Protein AF-A0A7W3PJF7-F1 (afdb_monomer_lite)

Radius of gyration: 14.34 Å; chains: 1; bounding box: 44×41×30 Å

Organism: NCBI:txid145483

Sequence (103 aa):
MSVQPKTEPVTEAPVTPGDRVLLGYPMTAIPEPTWAVVDFVQWVLAEEILRGNTQTRPWKVGYRITLIDPSGHALEQLGVAFLDDDGHDMDGFVLDIDRTTTN

Secondary structure (DSSP, 8-state):
---PPPSS--SS-SS-BTBEEEE-HHHHS-SS-EEEEEEEEEEEEHHHH-SS---S-SEEEEEEEEEE-TTS-EEEEEEEEEEETTS--TTS-EEEEE-----

Foldseek 3Di:
DDDDADPDFDPDALDAQPKKFFFDCVQVVDNDTFIKGWDWDDKDFCVVVDPPDPDPHGIKTKIWIFTADPVGHTDDTRGIDIAGSNRDDPVCGGPDMHDPPPD

Structure (mmCIF, N/CA/C/O backbone):
data_AF-A0A7W3PJF7-F1
#
_entry.id   AF-A0A7W3PJF7-F1
#
loop_
_atom_site.group_PDB
_atom_site.id
_atom_site.type_symbol
_atom_site.label_atom_id
_atom_site.label_alt_id
_atom_site.label_comp_id
_atom_site.label_asym_id
_atom_site.label_entity_id
_atom_site.label_seq_id
_atom_site.pdbx_PDB_ins_code
_atom_site.Cartn_x
_atom_site.Cartn_y
_atom_site.Cartn_z
_atom_site.occupancy
_atom_site.B_iso_or_equiv
_atom_site.auth_seq_id
_atom_site.auth_comp_id
_atom_site.auth_asym_id
_atom_site.auth_atom_id
_atom_site.pdbx_PDB_model_num
ATOM 1 N N . MET A 1 1 ? -30.108 12.265 1.235 1.00 39.56 1 MET A N 1
ATOM 2 C CA . MET A 1 1 ? -29.732 11.414 2.381 1.00 39.56 1 MET A CA 1
ATOM 3 C C . MET A 1 1 ? -28.371 11.897 2.843 1.00 39.56 1 MET A C 1
ATOM 5 O O . MET A 1 1 ? -27.435 11.813 2.062 1.00 39.56 1 MET A O 1
ATOM 9 N N . SER A 1 2 ? -28.284 12.513 4.020 1.00 41.19 2 SER A N 1
ATOM 10 C CA . SER A 1 2 ? -27.010 13.002 4.556 1.00 41.19 2 SER A CA 1
ATOM 11 C C . SER A 1 2 ? -26.282 11.824 5.191 1.00 41.19 2 SER A C 1
ATOM 13 O O . SER A 1 2 ? -26.735 11.309 6.210 1.00 41.19 2 SER A O 1
ATOM 15 N N . VAL A 1 3 ? -25.202 11.359 4.565 1.00 48.16 3 VAL A N 1
ATOM 16 C CA . VAL A 1 3 ? -24.293 10.391 5.184 1.00 48.16 3 VAL A CA 1
ATOM 17 C C . VAL A 1 3 ? -23.574 11.147 6.296 1.00 48.16 3 VAL A C 1
ATOM 19 O O . VAL A 1 3 ? -22.836 12.091 6.019 1.00 48.16 3 VAL A O 1
ATOM 22 N N . GLN A 1 4 ? -23.865 10.820 7.555 1.00 50.34 4 GLN A N 1
ATOM 23 C CA . GLN A 1 4 ? -23.085 11.358 8.666 1.00 50.34 4 GLN A CA 1
ATOM 24 C C . GLN A 1 4 ? -21.644 10.847 8.524 1.00 50.34 4 GLN A C 1
ATOM 26 O O . GLN A 1 4 ? -21.466 9.654 8.262 1.00 50.34 4 GLN A O 1
ATOM 31 N N . PRO A 1 5 ? -20.624 11.712 8.659 1.00 53.78 5 PRO A N 1
ATOM 32 C CA . PRO A 1 5 ? -19.243 11.258 8.640 1.00 53.78 5 PRO A CA 1
ATOM 33 C C . PRO A 1 5 ? -19.047 10.261 9.780 1.00 53.78 5 PRO A C 1
ATOM 35 O O . PRO A 1 5 ? -19.434 10.513 10.922 1.00 53.78 5 PRO A O 1
ATOM 38 N N . LYS A 1 6 ? -18.504 9.094 9.441 1.00 59.12 6 LYS A N 1
ATOM 39 C CA . LYS A 1 6 ? -18.267 8.004 10.382 1.00 59.12 6 LYS A CA 1
ATOM 40 C C . LYS A 1 6 ? -17.275 8.483 11.448 1.00 59.12 6 LYS A C 1
ATOM 42 O O . LYS A 1 6 ? -16.155 8.865 11.122 1.00 59.12 6 LYS A O 1
ATOM 47 N N . THR A 1 7 ? -17.699 8.499 12.709 1.00 62.75 7 THR A N 1
ATOM 48 C CA . THR A 1 7 ? -16.911 9.036 13.834 1.00 62.75 7 THR A CA 1
ATOM 49 C C . THR A 1 7 ? -15.741 8.139 14.237 1.00 62.75 7 THR A C 1
ATOM 51 O O . THR A 1 7 ? -14.832 8.603 14.913 1.00 62.75 7 THR A O 1
ATOM 54 N N . GLU A 1 8 ? -15.744 6.877 13.806 1.00 65.88 8 GLU A N 1
ATOM 55 C CA . GLU A 1 8 ? -14.738 5.871 14.151 1.00 65.88 8 GLU A CA 1
ATOM 56 C C . GLU A 1 8 ? -14.268 5.128 12.887 1.00 65.88 8 GLU A C 1
ATOM 58 O O . GLU A 1 8 ? -15.079 4.911 11.971 1.00 65.88 8 GLU A O 1
ATOM 63 N N . PRO A 1 9 ? -12.981 4.733 12.815 1.00 64.62 9 PRO A N 1
ATOM 64 C CA . PRO A 1 9 ? -12.470 3.932 11.709 1.00 64.62 9 PRO A CA 1
ATOM 65 C C . PRO A 1 9 ? -13.178 2.571 11.641 1.00 64.62 9 PRO A C 1
ATOM 67 O O . PRO A 1 9 ? -13.802 2.112 12.600 1.00 64.62 9 PRO A O 1
ATOM 70 N N . VAL A 1 10 ? -13.113 1.900 10.488 1.00 70.06 10 VAL A N 1
ATOM 71 C CA . VAL A 1 10 ? -13.515 0.485 10.421 1.00 70.06 10 VAL A CA 1
ATOM 72 C C . VAL A 1 10 ? -12.599 -0.334 11.337 1.00 70.06 10 VAL A C 1
ATOM 74 O O . VAL A 1 10 ? -11.420 -0.026 11.478 1.00 70.06 10 VAL A O 1
ATOM 77 N N . THR A 1 11 ? -13.136 -1.369 11.981 1.00 69.81 11 THR A N 1
ATOM 78 C CA . THR A 1 11 ? -12.377 -2.205 12.928 1.00 69.81 11 THR A CA 1
ATOM 79 C C . THR A 1 11 ? -11.270 -3.020 12.265 1.00 69.81 11 THR A C 1
ATOM 81 O O . THR A 1 11 ? -10.323 -3.410 12.941 1.00 69.81 11 THR A O 1
ATOM 84 N N . GLU A 1 12 ? -11.368 -3.260 10.958 1.00 79.81 12 GLU A N 1
ATOM 85 C CA . GLU A 1 12 ? -10.388 -4.015 10.182 1.00 79.81 12 GLU A CA 1
ATOM 86 C C . GLU A 1 12 ? -9.820 -3.142 9.067 1.00 79.81 12 GLU A C 1
ATOM 88 O O . GLU A 1 12 ? -10.553 -2.433 8.374 1.00 79.81 12 GLU A O 1
ATOM 93 N N . ALA A 1 13 ? -8.497 -3.182 8.924 1.00 81.69 13 ALA A N 1
ATOM 94 C CA . ALA A 1 13 ? -7.806 -2.517 7.835 1.00 81.69 13 ALA A CA 1
ATOM 95 C C . ALA A 1 13 ? -8.150 -3.229 6.509 1.00 81.69 13 ALA A C 1
ATOM 97 O O . ALA A 1 13 ? -8.166 -4.460 6.474 1.00 81.69 13 ALA A O 1
ATOM 98 N N . PRO A 1 14 ? -8.418 -2.493 5.417 1.00 83.81 14 PRO A N 1
ATOM 99 C CA . PRO A 1 14 ? -8.863 -3.075 4.147 1.00 83.81 14 PRO A CA 1
ATOM 100 C C . PRO A 1 14 ? -7.809 -3.952 3.459 1.00 83.81 14 PRO A C 1
ATOM 102 O O . PRO A 1 14 ? -8.145 -4.800 2.631 1.00 83.81 14 PRO A O 1
ATOM 105 N N . VAL A 1 15 ? -6.542 -3.726 3.803 1.00 87.19 15 VAL A N 1
ATOM 106 C CA . VAL A 1 15 ? -5.393 -4.567 3.471 1.00 87.19 15 VAL A CA 1
ATOM 107 C C . VAL A 1 15 ? -4.743 -5.024 4.772 1.00 87.19 15 VAL A C 1
ATOM 109 O O . VAL A 1 15 ? -4.583 -4.226 5.705 1.00 87.19 15 VAL A O 1
ATOM 112 N N . THR A 1 16 ? -4.379 -6.297 4.836 1.00 85.75 16 THR A N 1
ATOM 113 C CA . THR A 1 16 ? -3.842 -6.963 6.024 1.00 85.75 16 THR A CA 1
ATOM 114 C C . THR A 1 16 ? -2.372 -7.346 5.840 1.00 85.75 16 THR A C 1
ATOM 116 O O . THR A 1 16 ? -1.923 -7.527 4.706 1.00 85.75 16 THR A O 1
ATOM 119 N N . PRO A 1 17 ? -1.586 -7.473 6.930 1.00 81.31 17 PRO A N 1
ATOM 120 C CA . PRO A 1 17 ? -0.223 -7.983 6.830 1.00 81.31 17 PRO A CA 1
ATOM 121 C C . PRO A 1 17 ? -0.198 -9.359 6.156 1.00 81.31 17 PRO A C 1
ATOM 123 O O . PRO A 1 17 ? -0.843 -10.295 6.626 1.00 81.31 17 PRO A O 1
ATOM 126 N N . GLY A 1 18 ? 0.559 -9.472 5.066 1.00 78.00 18 GLY A N 1
ATOM 127 C CA . GLY A 1 18 ? 0.639 -10.678 4.236 1.00 78.00 18 GLY A CA 1
ATOM 128 C C . GLY A 1 18 ? -0.002 -10.523 2.858 1.00 78.00 18 GLY A C 1
ATOM 129 O O . GLY A 1 18 ? 0.451 -11.182 1.924 1.00 78.00 18 GLY A O 1
ATOM 130 N N . ASP A 1 19 ? -0.963 -9.611 2.699 1.00 87.88 19 ASP A N 1
ATOM 131 C CA . ASP A 1 19 ? -1.491 -9.267 1.380 1.00 87.88 19 ASP A CA 1
ATOM 132 C C . ASP A 1 19 ? -0.392 -8.648 0.508 1.00 87.88 19 ASP A C 1
ATOM 134 O O . ASP A 1 19 ? 0.505 -7.935 0.985 1.00 87.88 19 ASP A O 1
ATOM 138 N N . ARG A 1 20 ? -0.483 -8.896 -0.800 1.00 90.62 20 ARG A N 1
ATOM 139 C CA . ARG A 1 20 ? 0.366 -8.237 -1.792 1.00 90.62 20 ARG A CA 1
ATOM 140 C C . ARG A 1 20 ? -0.459 -7.211 -2.541 1.00 90.62 20 ARG A C 1
ATOM 142 O O . ARG A 1 20 ? -1.595 -7.473 -2.919 1.00 90.62 20 ARG A O 1
ATOM 149 N N . VAL A 1 21 ? 0.127 -6.052 -2.792 1.00 91.00 21 VAL A N 1
ATOM 150 C CA . VAL A 1 21 ? -0.495 -4.974 -3.561 1.00 91.00 21 VAL A CA 1
ATOM 151 C C . VAL A 1 21 ? 0.309 -4.735 -4.828 1.00 91.00 21 VAL A C 1
ATOM 153 O O . VAL A 1 21 ? 1.539 -4.671 -4.791 1.00 91.00 21 VAL A O 1
ATOM 156 N N . LEU A 1 22 ? -0.373 -4.643 -5.963 1.00 92.50 22 LEU A N 1
ATOM 157 C CA . LEU A 1 22 ? 0.245 -4.289 -7.230 1.00 92.50 22 LEU A CA 1
ATOM 158 C C . LEU A 1 22 ? 0.245 -2.771 -7.342 1.00 92.50 22 LEU A C 1
ATOM 160 O O . LEU A 1 22 ? -0.816 -2.153 -7.307 1.00 92.50 22 LEU A O 1
ATOM 164 N N . LEU A 1 23 ? 1.422 -2.173 -7.478 1.00 91.69 23 LEU A N 1
ATOM 165 C CA . LEU A 1 23 ? 1.594 -0.724 -7.503 1.00 91.69 23 LEU A CA 1
ATOM 166 C C . LEU A 1 23 ? 1.962 -0.230 -8.900 1.00 91.69 23 LEU A C 1
ATOM 168 O O . LEU A 1 23 ? 2.729 -0.875 -9.616 1.00 91.69 23 LEU A O 1
ATOM 172 N N . GLY A 1 24 ? 1.436 0.934 -9.275 1.00 90.75 24 GLY A N 1
ATOM 173 C CA . GLY A 1 24 ? 1.753 1.613 -10.529 1.00 90.75 24 GLY A CA 1
ATOM 174 C C . GLY A 1 24 ? 2.998 2.509 -10.474 1.00 90.75 24 GLY A C 1
ATOM 175 O O . GLY A 1 24 ? 3.460 2.917 -9.406 1.00 90.75 24 GLY A O 1
ATOM 176 N N . TYR A 1 25 ? 3.490 2.891 -11.660 1.00 86.88 25 TYR A N 1
ATOM 177 C CA . TYR A 1 25 ? 4.680 3.736 -11.858 1.00 86.88 25 TYR A CA 1
ATOM 178 C C . TYR A 1 25 ? 4.757 5.000 -10.983 1.00 86.88 25 TYR A C 1
ATOM 180 O O . TYR A 1 25 ? 5.834 5.262 -10.450 1.00 86.88 25 TYR A O 1
ATOM 188 N N . PRO A 1 26 ? 3.683 5.800 -10.791 1.00 84.00 26 PRO A N 1
ATOM 189 C CA . PRO A 1 26 ? 3.794 7.043 -10.021 1.00 84.00 26 PRO A CA 1
ATOM 190 C C . PRO A 1 26 ? 4.249 6.835 -8.572 1.00 84.00 26 PRO A C 1
ATOM 192 O O . PRO A 1 26 ? 4.769 7.762 -7.956 1.00 84.00 26 PRO A O 1
ATOM 195 N N . MET A 1 27 ? 4.059 5.626 -8.042 1.00 83.44 27 MET A N 1
ATOM 196 C CA . MET A 1 27 ? 4.404 5.267 -6.676 1.00 83.44 27 MET A CA 1
ATOM 197 C C . MET A 1 27 ? 5.781 4.615 -6.561 1.00 83.44 27 MET A C 1
ATOM 199 O O . MET A 1 27 ? 6.471 4.810 -5.565 1.00 83.44 27 MET A O 1
ATOM 203 N N . THR A 1 28 ? 6.178 3.841 -7.570 1.00 86.69 28 THR A N 1
ATOM 204 C CA . THR A 1 28 ? 7.399 3.025 -7.538 1.00 86.69 28 THR A CA 1
ATOM 205 C C . THR A 1 28 ? 8.562 3.639 -8.313 1.00 86.69 28 THR A C 1
ATOM 207 O O . THR A 1 28 ? 9.698 3.225 -8.121 1.00 86.69 28 THR A O 1
ATOM 210 N N . ALA A 1 29 ? 8.290 4.585 -9.219 1.00 86.12 29 ALA A N 1
ATOM 211 C CA . ALA A 1 29 ? 9.204 5.027 -10.276 1.00 86.12 29 ALA A CA 1
ATOM 212 C C . ALA A 1 29 ? 9.723 3.885 -11.187 1.00 86.12 29 ALA A C 1
ATOM 214 O O . ALA A 1 29 ? 10.675 4.083 -11.944 1.00 86.12 29 ALA A O 1
ATOM 215 N N . ILE A 1 30 ? 9.078 2.709 -11.158 1.00 87.31 30 ILE A N 1
ATOM 216 C CA . ILE A 1 30 ? 9.368 1.546 -12.011 1.00 87.31 30 ILE A CA 1
ATOM 217 C C . ILE A 1 30 ? 8.331 1.507 -13.139 1.00 87.31 30 ILE A C 1
ATOM 219 O O . ILE A 1 30 ? 7.134 1.514 -12.836 1.00 87.31 30 ILE A O 1
ATOM 223 N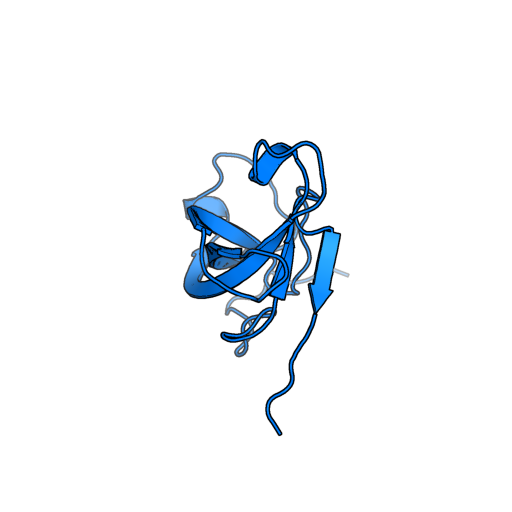 N . PRO A 1 31 ? 8.740 1.540 -14.426 1.00 88.94 31 PRO A N 1
ATOM 224 C CA . PRO A 1 31 ? 7.811 1.641 -15.558 1.00 88.94 31 PRO A CA 1
ATOM 225 C C . PRO A 1 31 ? 6.730 0.557 -15.570 1.00 88.94 31 PRO A C 1
ATOM 227 O O . PRO A 1 31 ? 5.609 0.797 -16.022 1.00 88.94 31 PRO A O 1
ATOM 230 N N . GLU A 1 32 ? 7.062 -0.626 -15.065 1.00 90.25 32 GLU A N 1
ATOM 231 C CA . GLU A 1 32 ? 6.168 -1.764 -14.946 1.00 90.25 32 GLU A CA 1
ATOM 232 C C . GLU A 1 32 ? 5.448 -1.814 -13.583 1.00 90.25 32 GLU A C 1
ATOM 234 O O . GLU A 1 32 ? 6.042 -1.510 -12.541 1.00 90.25 32 GLU A O 1
ATOM 239 N N . PRO A 1 33 ? 4.181 -2.277 -13.552 1.00 92.56 33 PRO A N 1
ATOM 240 C CA . PRO A 1 33 ? 3.502 -2.612 -12.309 1.00 92.56 33 PRO A CA 1
ATOM 241 C C . PRO A 1 33 ? 4.341 -3.551 -11.441 1.00 92.56 33 PRO A C 1
ATOM 243 O O . PRO A 1 33 ? 4.814 -4.586 -11.912 1.00 92.56 33 PRO A O 1
ATOM 246 N N . THR A 1 34 ? 4.521 -3.190 -10.174 1.00 93.81 34 THR A N 1
ATOM 247 C CA . THR A 1 34 ? 5.417 -3.905 -9.259 1.00 93.81 34 THR A CA 1
ATOM 248 C C . THR A 1 34 ? 4.657 -4.346 -8.020 1.00 93.81 34 THR A C 1
ATOM 250 O O . THR A 1 34 ? 3.927 -3.558 -7.420 1.00 93.81 34 THR A O 1
ATOM 253 N N . TRP A 1 35 ? 4.819 -5.611 -7.636 1.00 94.69 35 TRP A N 1
ATOM 254 C CA . TRP A 1 35 ? 4.226 -6.128 -6.409 1.00 94.69 35 TRP A CA 1
ATOM 255 C C . TRP A 1 35 ? 4.964 -5.605 -5.178 1.00 94.69 35 TRP A C 1
ATOM 257 O O . TRP A 1 35 ? 6.189 -5.470 -5.165 1.00 94.69 35 TRP A O 1
ATOM 267 N N . ALA A 1 36 ? 4.207 -5.358 -4.119 1.00 93.38 36 ALA A N 1
ATOM 268 C CA . ALA A 1 36 ? 4.711 -4.970 -2.817 1.00 93.38 36 ALA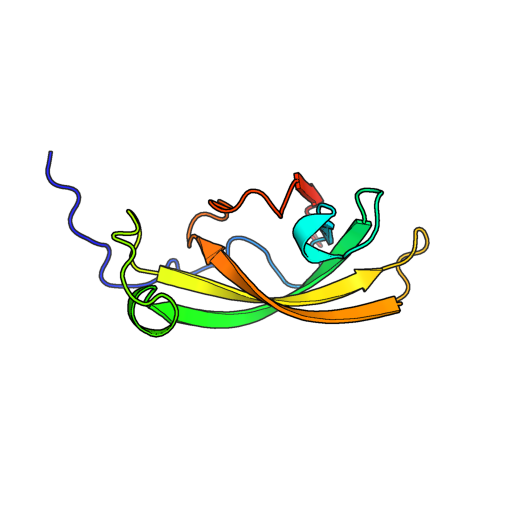 A CA 1
ATOM 269 C C . ALA A 1 36 ? 3.953 -5.7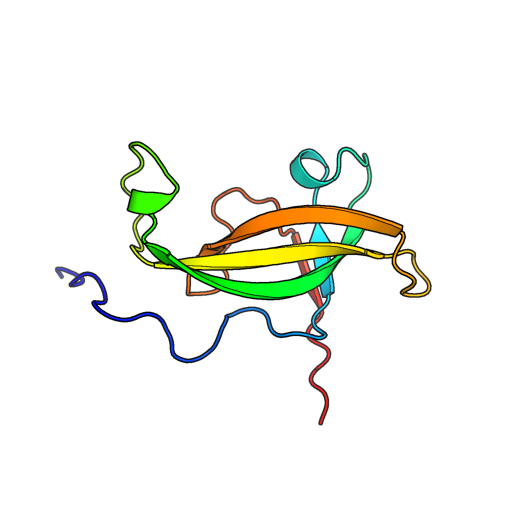03 -1.713 1.00 93.38 36 ALA A C 1
ATOM 271 O O . ALA A 1 36 ? 2.796 -6.078 -1.889 1.00 93.38 36 ALA A O 1
ATOM 272 N N . VAL A 1 37 ? 4.595 -5.873 -0.564 1.00 93.06 37 VAL A N 1
ATOM 273 C CA . VAL A 1 37 ? 3.911 -6.213 0.687 1.00 93.06 37 VAL A CA 1
ATOM 274 C C . VAL A 1 37 ? 3.647 -4.944 1.480 1.00 93.06 37 VAL A C 1
ATOM 276 O O . VAL A 1 37 ? 4.392 -3.959 1.367 1.00 93.06 37 VAL A O 1
ATOM 279 N N . VAL A 1 38 ? 2.589 -4.978 2.286 1.00 89.56 38 VAL A N 1
ATOM 280 C CA . VAL A 1 38 ? 2.220 -3.863 3.153 1.00 89.56 38 VAL A CA 1
ATOM 281 C C . VAL A 1 38 ? 2.162 -4.273 4.614 1.00 89.56 38 VAL A C 1
ATOM 283 O O . VAL A 1 38 ? 1.650 -5.336 4.958 1.00 89.56 38 VAL A O 1
ATOM 286 N N . ASP A 1 39 ? 2.634 -3.381 5.477 1.00 89.69 39 ASP A N 1
ATOM 287 C CA . ASP A 1 39 ? 2.466 -3.488 6.922 1.00 89.69 39 ASP A CA 1
ATOM 288 C C . ASP A 1 39 ? 1.574 -2.352 7.412 1.00 89.69 39 ASP A C 1
ATOM 290 O O . ASP A 1 39 ? 1.810 -1.179 7.101 1.00 89.69 39 ASP A O 1
ATOM 294 N N . PHE A 1 40 ? 0.553 -2.690 8.201 1.00 89.50 40 PHE A N 1
ATOM 295 C CA . PHE A 1 40 ? -0.293 -1.691 8.847 1.00 89.50 40 PHE A CA 1
ATOM 296 C C . PHE A 1 40 ? 0.546 -0.806 9.777 1.00 89.50 40 PHE A C 1
ATOM 298 O O . PHE A 1 40 ? 1.323 -1.299 10.597 1.00 89.50 40 PHE A O 1
ATOM 305 N N . VAL A 1 41 ? 0.355 0.507 9.671 1.00 90.81 41 VAL A N 1
ATOM 306 C CA . VAL A 1 41 ? 1.010 1.489 10.540 1.00 90.81 41 VAL A CA 1
ATOM 307 C C . VAL A 1 41 ? 0.000 2.117 11.490 1.00 90.81 41 VAL A C 1
ATOM 309 O O . VAL A 1 41 ? 0.172 2.022 12.704 1.00 90.81 41 VAL A O 1
ATOM 312 N N . GLN A 1 42 ? -1.027 2.785 10.957 1.00 90.62 42 GLN A N 1
ATOM 313 C CA . GLN A 1 42 ? -2.002 3.512 11.771 1.00 90.62 42 GLN A CA 1
ATOM 314 C C . GLN A 1 42 ? -3.277 3.863 11.003 1.00 90.62 42 GLN A C 1
ATOM 316 O O . GLN A 1 42 ? -3.283 3.937 9.775 1.00 90.62 42 GLN A O 1
ATOM 321 N N . TRP A 1 43 ? -4.323 4.186 11.758 1.00 89.44 43 TRP A N 1
ATOM 322 C CA . TRP A 1 43 ? -5.464 4.965 11.286 1.00 89.44 43 TRP A CA 1
ATOM 323 C C . TRP A 1 43 ? -5.187 6.451 11.508 1.00 89.44 43 TRP A C 1
ATOM 325 O O . TRP A 1 43 ? -4.661 6.821 12.555 1.00 89.44 43 TRP A O 1
ATOM 335 N N . VAL A 1 44 ? -5.530 7.296 10.541 1.00 88.69 44 VAL A N 1
ATOM 336 C CA . VAL A 1 44 ? -5.319 8.748 10.625 1.00 88.69 44 VAL A CA 1
ATOM 337 C C . VAL A 1 44 ? -6.501 9.491 10.019 1.00 88.69 44 VAL A C 1
ATOM 339 O O . VAL A 1 44 ? -7.140 8.986 9.090 1.00 88.69 44 VAL A O 1
ATOM 342 N N . LEU A 1 45 ? -6.804 10.686 10.522 1.00 86.12 45 LEU A N 1
ATOM 343 C CA . LEU A 1 45 ? -7.800 11.532 9.876 1.00 86.12 45 LEU A CA 1
ATOM 344 C C . LEU A 1 45 ? -7.194 12.177 8.625 1.00 86.12 45 LEU A C 1
ATOM 346 O O . LEU A 1 45 ? -6.071 12.679 8.637 1.00 86.12 45 LEU A O 1
ATOM 350 N N . ALA A 1 46 ? -7.954 12.206 7.534 1.00 84.06 46 ALA A N 1
ATOM 351 C CA . ALA A 1 46 ? -7.538 12.795 6.269 1.00 84.06 46 ALA A CA 1
ATOM 352 C C . ALA A 1 46 ? -7.092 14.256 6.443 1.00 84.06 46 ALA A C 1
ATOM 354 O O . ALA A 1 46 ? -6.123 14.668 5.815 1.00 84.06 46 ALA A O 1
ATOM 355 N N . GLU A 1 47 ? -7.737 15.024 7.327 1.00 82.31 47 GLU A N 1
ATOM 356 C CA . GLU A 1 47 ? -7.373 16.421 7.613 1.00 82.31 47 GLU A CA 1
ATOM 357 C C . GLU A 1 47 ? -5.991 16.591 8.266 1.00 82.31 47 GLU A C 1
ATOM 359 O O . GLU A 1 47 ? -5.376 17.650 8.134 1.00 82.31 47 GLU A O 1
ATOM 364 N N . GLU A 1 48 ? -5.472 15.556 8.930 1.00 83.44 48 GLU A N 1
ATOM 365 C CA . GLU A 1 48 ? -4.159 15.588 9.585 1.00 83.44 48 GLU A CA 1
ATOM 366 C C . GLU A 1 48 ? -3.014 15.409 8.577 1.00 83.44 48 GLU A C 1
ATOM 368 O O . GLU A 1 48 ? -1.903 15.890 8.810 1.00 83.44 48 GLU A O 1
ATOM 373 N N . ILE A 1 49 ? -3.280 14.752 7.442 1.00 80.31 49 ILE A N 1
ATOM 374 C CA . ILE A 1 49 ? -2.274 14.426 6.418 1.00 80.31 49 ILE A CA 1
ATOM 375 C C . ILE A 1 49 ? -2.490 15.147 5.082 1.00 80.31 49 ILE A C 1
ATOM 377 O O . ILE A 1 49 ? -1.534 15.360 4.337 1.00 80.31 49 ILE A O 1
ATOM 381 N N . LEU A 1 50 ? -3.713 15.583 4.779 1.00 73.00 50 LEU A N 1
ATOM 382 C CA . LEU A 1 50 ? -4.068 16.266 3.539 1.00 73.00 50 LEU A CA 1
ATOM 383 C C . LEU A 1 50 ? -4.508 17.696 3.837 1.00 73.00 50 LEU A C 1
ATOM 385 O O . LEU A 1 50 ? -5.589 17.957 4.363 1.00 73.00 50 LEU A O 1
ATOM 389 N N . ARG A 1 51 ? -3.683 18.664 3.432 1.00 62.22 51 ARG A N 1
ATOM 390 C CA . ARG A 1 51 ? -4.040 20.082 3.528 1.00 62.22 51 ARG A CA 1
ATOM 391 C C . ARG A 1 51 ? -4.959 20.466 2.369 1.00 62.22 51 ARG A C 1
ATOM 393 O O . ARG A 1 51 ? -4.486 20.813 1.294 1.00 62.22 51 ARG A O 1
ATOM 400 N N . GLY A 1 52 ? -6.269 20.437 2.609 1.00 54.53 52 GLY A N 1
ATOM 401 C CA . GLY A 1 52 ? -7.247 21.156 1.784 1.00 54.53 52 GLY A CA 1
ATOM 402 C C . GLY A 1 52 ? -8.130 20.324 0.857 1.00 54.53 52 GLY A C 1
ATOM 403 O O . GLY A 1 52 ? -8.844 20.922 0.056 1.00 54.53 52 GLY A O 1
ATOM 404 N N . ASN A 1 53 ? -8.134 18.992 0.958 1.00 53.06 53 ASN A N 1
ATOM 405 C CA . ASN A 1 53 ? -9.034 18.176 0.143 1.00 53.06 53 ASN A CA 1
ATOM 406 C C . ASN A 1 53 ? -10.263 17.732 0.945 1.00 53.06 53 ASN A C 1
ATOM 408 O O . ASN A 1 53 ? -10.143 17.131 2.011 1.00 53.06 53 ASN A O 1
ATOM 412 N N . THR A 1 54 ? -11.450 18.033 0.417 1.00 53.44 54 THR A N 1
ATOM 413 C CA . THR A 1 54 ? -12.745 17.564 0.933 1.00 53.44 54 THR A CA 1
ATOM 414 C C . THR A 1 54 ? -12.927 16.106 0.531 1.00 53.44 54 THR A C 1
ATOM 416 O O . THR A 1 54 ? -13.677 15.766 -0.378 1.00 53.44 54 THR A O 1
ATOM 419 N N . GLN A 1 55 ? -12.163 15.231 1.176 1.00 62.75 55 GLN A N 1
ATOM 420 C CA . GLN A 1 55 ? -12.287 13.794 0.988 1.00 62.75 55 GLN A CA 1
ATOM 421 C C . GLN A 1 55 ? -13.677 13.351 1.460 1.00 62.75 55 GLN A C 1
ATOM 423 O O . GLN A 1 55 ? -14.162 13.777 2.510 1.00 62.75 55 GLN A O 1
ATOM 428 N N . THR A 1 56 ? -14.334 12.501 0.672 1.00 64.56 56 THR A N 1
ATOM 429 C CA . THR A 1 56 ? -15.650 11.925 0.991 1.00 64.56 56 THR A CA 1
ATOM 430 C C . THR A 1 56 ? -15.619 11.074 2.255 1.00 64.56 56 THR A C 1
ATOM 432 O O . THR A 1 56 ? -16.661 10.894 2.888 1.00 64.56 56 THR A O 1
ATOM 435 N N . ARG A 1 57 ? -14.439 10.572 2.637 1.00 71.88 57 ARG A N 1
ATOM 436 C CA . ARG A 1 57 ? -14.228 9.791 3.852 1.00 71.88 57 ARG A CA 1
ATOM 437 C C . ARG A 1 57 ? -13.177 10.438 4.754 1.00 71.88 57 ARG A C 1
ATOM 439 O O . ARG A 1 57 ? -12.121 10.843 4.268 1.00 71.88 57 ARG A O 1
ATOM 446 N N . PRO A 1 58 ? -13.453 10.544 6.064 1.00 79.75 58 PRO A N 1
ATOM 447 C CA . PRO A 1 58 ? -12.560 11.227 6.989 1.00 79.75 58 PRO A CA 1
ATOM 448 C C . PRO A 1 58 ? -11.373 10.365 7.421 1.00 79.75 58 PRO A C 1
ATOM 450 O O . PRO A 1 58 ? -10.373 10.926 7.844 1.00 79.75 58 PRO A O 1
ATOM 453 N N . TRP A 1 59 ? -11.459 9.035 7.329 1.00 84.62 59 TRP A N 1
ATOM 454 C CA . TRP A 1 59 ? -10.426 8.123 7.819 1.00 84.62 59 TRP A CA 1
ATOM 455 C C . TRP A 1 59 ? -9.563 7.572 6.693 1.00 84.62 59 TRP A C 1
ATOM 457 O O . TRP A 1 59 ? -10.062 7.187 5.637 1.00 84.62 59 TRP A O 1
ATOM 467 N N . LYS A 1 60 ? -8.263 7.501 6.970 1.00 86.88 60 LYS A N 1
ATOM 468 C CA . LYS A 1 60 ? -7.237 6.936 6.104 1.00 86.88 60 LYS A CA 1
ATOM 469 C C . LYS A 1 60 ? -6.445 5.872 6.850 1.00 86.88 60 LYS A C 1
ATOM 471 O O . LYS A 1 60 ? -6.250 5.969 8.064 1.00 86.8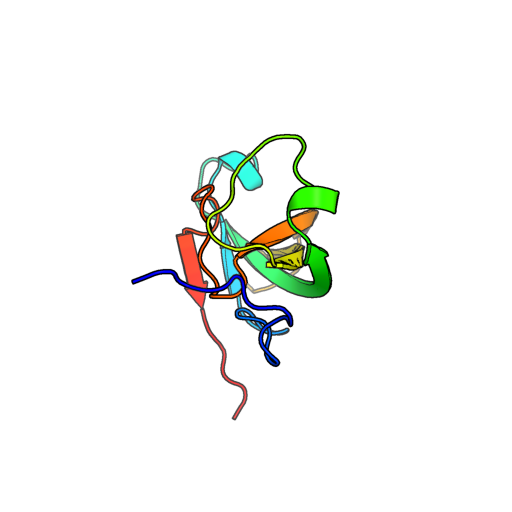8 60 LYS A O 1
ATOM 476 N N . VAL A 1 61 ? -5.957 4.883 6.111 1.00 88.31 61 VAL A N 1
ATOM 477 C CA . VAL A 1 61 ? -5.141 3.786 6.639 1.00 88.31 61 VAL A CA 1
ATOM 478 C C . VAL A 1 61 ? -3.728 3.912 6.114 1.00 88.31 61 VAL A C 1
ATOM 480 O O . VAL A 1 61 ? -3.508 3.848 4.909 1.00 88.31 61 VAL A O 1
ATOM 483 N N . GLY A 1 62 ? -2.777 4.109 7.022 1.00 89.56 62 GLY A N 1
ATOM 484 C CA . GLY A 1 62 ? -1.358 4.179 6.713 1.00 89.56 62 GLY A CA 1
ATOM 485 C C . GLY A 1 62 ? -0.744 2.790 6.589 1.00 89.56 62 GLY A C 1
ATOM 486 O O . GLY A 1 62 ? -0.821 1.990 7.523 1.00 89.56 62 GLY A O 1
ATOM 487 N N . TYR A 1 63 ? -0.070 2.553 5.471 1.00 90.12 63 TYR A N 1
ATOM 488 C CA . TYR A 1 63 ? 0.640 1.326 5.150 1.00 90.12 63 TYR A CA 1
ATOM 489 C C . TYR A 1 63 ? 2.097 1.611 4.848 1.00 90.12 63 TYR A C 1
ATOM 491 O O . TYR A 1 63 ? 2.408 2.457 4.012 1.00 90.12 63 TYR A O 1
ATOM 499 N N . ARG A 1 64 ? 2.998 0.876 5.494 1.00 91.81 64 ARG A N 1
ATOM 500 C CA . ARG A 1 64 ? 4.399 0.832 5.090 1.00 91.81 64 ARG A CA 1
ATOM 501 C C . ARG A 1 64 ? 4.539 -0.122 3.916 1.00 91.81 64 ARG A C 1
ATOM 503 O O . ARG A 1 64 ? 4.057 -1.244 3.998 1.00 91.81 64 ARG A O 1
ATOM 510 N N . ILE A 1 65 ? 5.206 0.323 2.857 1.00 91.44 65 ILE A N 1
ATOM 511 C CA . ILE A 1 65 ? 5.276 -0.406 1.589 1.00 91.44 65 ILE A CA 1
ATOM 512 C C . ILE A 1 65 ? 6.692 -0.884 1.328 1.00 91.44 65 ILE A C 1
ATOM 514 O O . ILE A 1 65 ? 7.633 -0.084 1.345 1.00 91.44 65 ILE A O 1
ATOM 518 N N . THR A 1 66 ? 6.810 -2.174 1.025 1.00 93.50 66 THR A N 1
ATOM 519 C CA . THR A 1 66 ? 8.065 -2.814 0.634 1.00 93.50 66 THR A CA 1
ATOM 520 C C . THR A 1 66 ? 7.875 -3.538 -0.692 1.00 93.50 66 THR A C 1
ATOM 522 O O . THR A 1 66 ? 7.104 -4.493 -0.769 1.00 93.50 66 THR A O 1
ATOM 525 N N . LEU A 1 67 ? 8.574 -3.090 -1.734 1.00 94.56 67 LEU A N 1
ATOM 526 C CA . LEU A 1 67 ? 8.594 -3.749 -3.038 1.00 94.56 67 LEU A CA 1
ATOM 527 C C . LEU A 1 67 ? 9.167 -5.157 -2.912 1.00 94.56 67 LEU A C 1
ATOM 529 O O . LEU A 1 67 ? 10.110 -5.377 -2.147 1.00 94.56 67 LEU A O 1
ATOM 533 N N . ILE A 1 68 ? 8.630 -6.089 -3.694 1.00 94.44 68 ILE A N 1
ATOM 534 C CA . ILE A 1 68 ? 9.105 -7.469 -3.752 1.00 94.44 68 ILE A CA 1
ATOM 535 C C . ILE A 1 68 ? 9.461 -7.879 -5.181 1.00 94.44 68 ILE A C 1
ATOM 537 O O . ILE A 1 68 ? 8.853 -7.425 -6.150 1.00 94.44 68 ILE A O 1
ATOM 541 N N . ASP A 1 69 ? 10.455 -8.754 -5.314 1.00 91.25 69 ASP A N 1
ATOM 542 C CA . ASP A 1 69 ? 10.773 -9.409 -6.581 1.00 91.25 69 ASP A CA 1
ATOM 543 C C . ASP A 1 69 ? 9.715 -10.484 -6.937 1.00 91.25 69 ASP A C 1
ATOM 545 O O . ASP A 1 69 ? 8.870 -10.834 -6.105 1.00 91.25 69 ASP A O 1
ATOM 549 N N . PRO A 1 70 ? 9.748 -11.069 -8.152 1.00 88.25 70 PRO A N 1
ATOM 550 C CA . PRO A 1 70 ? 8.820 -12.141 -8.529 1.00 88.25 70 PRO A CA 1
ATOM 551 C C . PRO A 1 70 ? 8.892 -13.405 -7.654 1.00 88.25 70 PRO A C 1
ATOM 553 O O . PRO A 1 70 ? 7.971 -14.219 -7.687 1.00 88.25 70 PRO A O 1
ATOM 556 N N . SER A 1 71 ? 9.970 -13.590 -6.886 1.00 90.06 71 SER A N 1
ATOM 557 C CA . SER A 1 71 ? 10.130 -14.695 -5.930 1.00 90.06 71 SER A CA 1
ATOM 558 C C . SER A 1 71 ? 9.571 -14.353 -4.541 1.00 90.06 71 SER A C 1
ATOM 560 O O . SER A 1 71 ? 9.502 -15.229 -3.681 1.00 90.06 71 SER A O 1
ATOM 562 N N . GLY A 1 72 ? 9.151 -13.104 -4.316 1.00 88.56 72 GLY A N 1
ATOM 563 C CA . GLY A 1 72 ? 8.640 -12.600 -3.046 1.00 88.56 72 GLY A CA 1
ATOM 564 C C . GLY A 1 72 ? 9.707 -12.038 -2.102 1.00 88.56 72 GLY A C 1
ATOM 565 O O . GLY A 1 72 ? 9.396 -11.792 -0.938 1.00 88.56 72 GLY A O 1
ATOM 566 N N . HIS A 1 73 ? 10.948 -11.836 -2.551 1.00 92.06 73 HIS A N 1
ATOM 567 C CA . HIS A 1 73 ? 11.983 -11.227 -1.715 1.00 92.06 73 HIS A CA 1
ATOM 568 C C . HIS A 1 73 ? 11.859 -9.707 -1.695 1.00 92.06 73 HIS A C 1
ATOM 570 O O . HIS A 1 73 ? 11.681 -9.085 -2.739 1.00 92.06 73 HIS A O 1
ATOM 576 N N . ALA A 1 74 ? 12.014 -9.110 -0.513 1.00 92.12 74 ALA A N 1
ATOM 577 C CA . ALA A 1 74 ? 12.022 -7.662 -0.344 1.00 92.12 74 ALA A CA 1
ATOM 578 C C . ALA A 1 74 ? 13.173 -7.003 -1.124 1.00 92.12 74 ALA A C 1
ATOM 580 O O . ALA A 1 74 ? 14.320 -7.447 -1.051 1.00 92.12 74 ALA A O 1
ATOM 581 N N . LEU A 1 75 ? 12.852 -5.922 -1.833 1.00 90.88 75 LEU A N 1
ATOM 582 C CA . LEU A 1 75 ? 13.782 -5.116 -2.622 1.00 90.88 75 LEU A CA 1
ATOM 583 C C . LEU A 1 75 ? 14.044 -3.761 -1.958 1.00 90.88 75 LEU A C 1
ATOM 585 O O . LEU A 1 75 ? 15.161 -3.480 -1.531 1.00 90.88 75 LEU A O 1
ATOM 589 N N . GLU A 1 76 ? 13.008 -2.926 -1.859 1.00 91.38 76 GLU A N 1
ATOM 590 C CA . GLU A 1 76 ? 13.108 -1.539 -1.399 1.00 91.38 76 GLU A CA 1
ATOM 591 C C . GLU A 1 76 ? 11.857 -1.128 -0.617 1.00 91.38 76 GLU A C 1
ATOM 593 O O . GLU A 1 76 ? 10.738 -1.484 -0.985 1.00 91.38 76 GLU A O 1
ATOM 598 N N . GLN A 1 77 ? 12.042 -0.346 0.449 1.00 91.44 77 GLN A N 1
ATOM 599 C CA . GLN A 1 77 ? 10.944 0.243 1.212 1.00 91.44 77 GLN A CA 1
ATOM 600 C C . GLN A 1 77 ? 10.679 1.679 0.742 1.00 91.44 77 GLN A C 1
ATOM 602 O O . GLN A 1 77 ? 11.528 2.551 0.921 1.00 91.44 77 GLN A O 1
ATOM 607 N N . LEU A 1 78 ? 9.482 1.941 0.212 1.00 85.12 78 LEU A N 1
ATOM 608 C CA . LEU A 1 78 ? 9.127 3.228 -0.408 1.00 85.12 78 LEU A CA 1
ATOM 609 C C . LEU A 1 78 ? 8.628 4.288 0.591 1.00 85.12 78 LEU A C 1
ATOM 611 O O . LEU A 1 78 ? 8.555 5.470 0.264 1.00 85.12 78 LEU A O 1
ATOM 615 N N . GLY A 1 79 ? 8.294 3.885 1.821 1.00 86.31 79 GLY A N 1
ATOM 616 C CA . GLY A 1 79 ? 7.763 4.770 2.862 1.00 86.31 79 GLY A CA 1
ATOM 617 C C . GLY A 1 79 ? 6.360 4.368 3.311 1.00 86.31 79 GLY A C 1
ATOM 618 O O . GLY A 1 79 ? 6.029 3.181 3.298 1.00 86.31 79 GLY A O 1
ATOM 619 N N . VAL A 1 80 ? 5.567 5.348 3.760 1.00 88.31 80 VAL A N 1
ATOM 620 C CA . VAL A 1 80 ? 4.171 5.148 4.181 1.00 88.31 80 VAL A CA 1
ATOM 621 C C . VAL A 1 80 ? 3.232 5.771 3.156 1.00 88.31 80 VAL A C 1
ATOM 623 O O . VAL A 1 80 ? 3.367 6.954 2.851 1.00 88.31 80 VAL A O 1
ATOM 626 N N . ALA A 1 81 ? 2.269 4.994 2.671 1.00 85.81 81 ALA A N 1
ATOM 627 C CA . ALA A 1 81 ? 1.164 5.476 1.851 1.00 85.81 81 ALA A CA 1
ATOM 628 C C . ALA A 1 81 ? -0.163 5.339 2.590 1.00 85.81 81 ALA A C 1
ATOM 630 O O . ALA A 1 81 ? -0.274 4.551 3.528 1.00 85.81 81 ALA A O 1
ATOM 631 N N . PHE A 1 82 ? -1.162 6.110 2.172 1.00 86.00 82 PHE A N 1
ATOM 632 C CA . PHE A 1 82 ? -2.451 6.181 2.848 1.00 86.00 82 PHE A CA 1
ATOM 633 C C . PHE A 1 82 ? -3.584 5.818 1.892 1.00 86.00 82 PHE A C 1
ATOM 635 O O . PHE A 1 82 ? -3.754 6.481 0.875 1.00 86.00 82 PHE A O 1
ATOM 642 N N . LEU A 1 83 ? -4.366 4.796 2.243 1.00 84.69 83 LEU A N 1
ATOM 643 C CA . LEU A 1 83 ? -5.558 4.368 1.500 1.00 84.69 83 LEU A CA 1
ATOM 644 C C . LEU A 1 83 ? -6.836 4.828 2.208 1.00 84.69 83 LEU A C 1
ATOM 646 O O . LEU A 1 83 ? -6.800 5.164 3.396 1.00 84.69 83 LEU A O 1
ATOM 650 N N . ASP A 1 84 ? -7.968 4.841 1.500 1.00 85.50 84 ASP A N 1
ATOM 651 C CA . ASP A 1 84 ? -9.273 5.004 2.144 1.00 85.50 84 ASP A CA 1
ATOM 652 C C . ASP A 1 84 ? -9.613 3.829 3.060 1.00 85.50 84 ASP A C 1
ATOM 654 O O . ASP A 1 84 ? -9.140 2.705 2.888 1.00 85.50 84 ASP A O 1
ATOM 658 N N . ASP A 1 85 ? -10.467 4.098 4.047 1.00 80.38 85 ASP A N 1
ATOM 659 C CA . ASP A 1 85 ? -10.894 3.117 5.046 1.00 80.38 85 ASP A CA 1
ATOM 660 C C . ASP A 1 85 ? -11.678 1.918 4.484 1.00 80.38 85 ASP A C 1
ATOM 662 O O . ASP A 1 85 ? -11.799 0.898 5.159 1.00 80.38 85 ASP A O 1
ATOM 666 N N . ASP A 1 86 ? -12.186 2.010 3.254 1.00 77.44 86 ASP A N 1
ATOM 667 C CA . ASP A 1 86 ? -12.829 0.918 2.516 1.00 77.44 86 ASP A CA 1
ATOM 668 C C . ASP A 1 86 ? -11.891 0.195 1.542 1.00 77.44 86 ASP A C 1
ATOM 670 O O . ASP A 1 86 ? -12.330 -0.713 0.836 1.00 77.44 86 ASP A O 1
ATOM 674 N N . GLY A 1 87 ? -10.612 0.573 1.515 1.00 73.19 87 GLY A N 1
ATOM 675 C CA . GLY A 1 87 ? -9.609 -0.020 0.639 1.00 73.19 87 GLY A CA 1
ATOM 676 C C . GLY A 1 87 ? -9.571 0.562 -0.762 1.00 73.19 87 GLY A C 1
ATOM 677 O O . GLY A 1 87 ? -8.797 0.064 -1.578 1.00 73.19 87 GLY A O 1
ATOM 678 N N . HIS A 1 88 ? -10.364 1.596 -1.061 1.00 74.00 88 HIS A N 1
ATOM 679 C CA . HIS A 1 88 ? -10.161 2.328 -2.299 1.00 74.00 88 HIS A CA 1
ATOM 680 C C . HIS A 1 88 ? -8.876 3.148 -2.244 1.00 74.00 88 HIS A C 1
ATOM 682 O O . HIS A 1 88 ? -8.536 3.789 -1.248 1.00 74.00 88 HIS A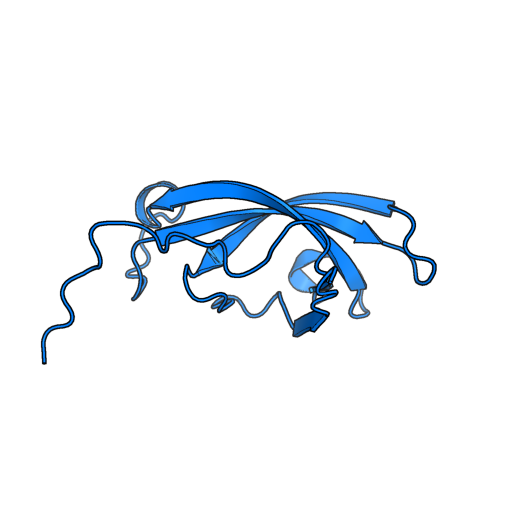 O 1
ATOM 688 N N . ASP A 1 89 ? -8.186 3.155 -3.375 1.00 73.62 89 ASP A N 1
ATOM 689 C CA . ASP A 1 89 ? -7.146 4.123 -3.650 1.00 73.62 89 ASP A CA 1
ATOM 690 C C . ASP A 1 89 ? -7.699 5.196 -4.589 1.00 73.62 89 ASP A C 1
ATOM 692 O O . ASP A 1 89 ? -7.841 4.986 -5.795 1.00 73.62 89 ASP A O 1
ATOM 696 N N . MET A 1 90 ? -8.032 6.351 -4.021 1.00 65.50 90 MET A N 1
ATOM 697 C CA . MET A 1 90 ? -8.497 7.514 -4.779 1.00 65.50 90 MET A CA 1
ATOM 698 C C . MET A 1 90 ? -7.429 8.090 -5.715 1.00 65.50 90 MET A C 1
ATOM 700 O O . MET A 1 90 ? -7.786 8.739 -6.700 1.00 65.50 90 MET A O 1
ATOM 704 N N . ASP A 1 91 ? -6.148 7.855 -5.429 1.00 70.19 91 ASP A N 1
ATOM 705 C CA . ASP A 1 91 ? -5.039 8.353 -6.238 1.00 70.19 91 ASP A CA 1
ATOM 706 C C . ASP A 1 91 ? -4.627 7.350 -7.339 1.00 70.19 91 ASP A C 1
ATOM 708 O O . ASP A 1 91 ? -3.870 7.694 -8.251 1.00 70.19 91 ASP A O 1
ATOM 712 N N . GLY A 1 92 ? -5.189 6.133 -7.315 1.00 75.94 92 GLY A N 1
ATOM 713 C CA . GLY A 1 92 ? -5.060 5.130 -8.376 1.00 75.94 92 GLY A CA 1
ATOM 714 C C . GLY A 1 92 ? -3.676 4.483 -8.481 1.00 75.94 92 GLY A C 1
ATOM 715 O O . GLY A 1 92 ? -3.291 4.023 -9.559 1.00 75.94 92 GLY A O 1
ATOM 716 N N . PHE A 1 93 ? -2.909 4.464 -7.394 1.00 82.69 93 PHE A N 1
ATOM 717 C CA . PHE A 1 93 ? -1.592 3.838 -7.325 1.00 82.69 93 PHE A CA 1
ATOM 718 C C . PHE A 1 93 ? -1.663 2.330 -7.081 1.00 82.69 93 PHE A C 1
ATOM 720 O O . PHE A 1 93 ? -0.838 1.594 -7.624 1.00 82.69 93 PHE A O 1
ATOM 727 N N . VAL A 1 94 ? -2.636 1.868 -6.297 1.00 87.44 94 VAL A N 1
ATOM 728 C CA . VAL A 1 94 ? -2.948 0.453 -6.085 1.00 87.44 94 VAL A CA 1
ATOM 729 C C . VAL A 1 94 ? -3.782 -0.044 -7.261 1.00 87.44 94 VAL A C 1
ATOM 731 O O . VAL A 1 94 ? -4.928 0.356 -7.456 1.00 87.44 94 VAL A O 1
ATOM 734 N N . LEU A 1 95 ? -3.180 -0.921 -8.057 1.00 88.00 95 LEU A N 1
ATOM 735 C CA . LEU A 1 95 ? -3.763 -1.489 -9.269 1.00 88.00 95 LEU A CA 1
ATOM 736 C C . LEU A 1 95 ? -4.493 -2.807 -9.000 1.00 88.00 95 LEU A C 1
ATOM 738 O O . LEU A 1 95 ? -5.459 -3.114 -9.695 1.00 88.00 95 LEU A O 1
ATOM 742 N N . ASP A 1 96 ? -4.021 -3.587 -8.024 1.00 89.44 96 ASP A N 1
ATOM 743 C CA . ASP A 1 96 ? -4.620 -4.862 -7.622 1.00 89.44 96 ASP A CA 1
ATOM 744 C C . ASP A 1 96 ? -4.184 -5.259 -6.201 1.00 89.44 96 ASP A C 1
ATOM 746 O O . ASP A 1 96 ? -3.179 -4.755 -5.690 1.00 89.44 96 ASP A O 1
ATOM 750 N N . ILE A 1 97 ? -4.925 -6.169 -5.567 1.00 88.56 97 ILE A N 1
ATOM 751 C CA . ILE A 1 97 ? -4.608 -6.730 -4.248 1.00 88.56 97 ILE A CA 1
ATOM 752 C C . ILE A 1 97 ? -4.743 -8.253 -4.313 1.00 88.56 97 ILE A C 1
ATOM 754 O O . ILE A 1 97 ? -5.848 -8.788 -4.416 1.00 88.56 97 ILE A O 1
ATOM 758 N N . ASP A 1 98 ? -3.620 -8.953 -4.181 1.00 89.50 98 ASP A N 1
ATOM 759 C CA . ASP A 1 98 ? -3.585 -10.402 -4.007 1.00 89.50 98 ASP A CA 1
ATOM 760 C C . ASP A 1 98 ? -3.710 -10.731 -2.517 1.00 89.50 98 ASP A C 1
ATOM 762 O O . ASP A 1 98 ? -2.775 -10.565 -1.724 1.00 89.50 98 ASP A O 1
ATOM 766 N N . ARG A 1 99 ? -4.919 -11.155 -2.143 1.00 84.62 99 ARG A N 1
ATOM 767 C CA . ARG A 1 99 ? -5.271 -11.515 -0.772 1.00 84.62 99 ARG A CA 1
ATOM 768 C C . ARG A 1 99 ? -4.871 -12.951 -0.505 1.00 84.62 99 ARG A C 1
ATOM 770 O O . ARG A 1 99 ? -5.641 -13.885 -0.749 1.00 84.62 99 ARG A O 1
ATOM 777 N N . THR A 1 100 ? -3.685 -13.144 0.053 1.00 68.31 100 THR A N 1
ATOM 778 C CA . THR A 1 100 ? -3.304 -14.450 0.583 1.00 68.31 100 THR A CA 1
ATOM 779 C C . THR A 1 100 ? -3.971 -14.635 1.939 1.00 68.31 100 THR A C 1
ATOM 781 O O . THR A 1 100 ? -3.357 -14.442 2.986 1.00 68.31 100 THR A O 1
ATOM 784 N N . THR A 1 101 ? -5.254 -15.001 1.932 1.00 53.25 101 THR A N 1
ATOM 785 C CA . THR A 1 101 ? -5.939 -15.461 3.146 1.00 53.25 101 THR A CA 1
ATOM 786 C C . THR A 1 101 ? -5.153 -16.645 3.698 1.00 53.25 101 THR A C 1
ATOM 788 O O . THR A 1 101 ? -5.154 -17.729 3.112 1.00 53.25 101 THR A O 1
ATOM 791 N N . THR A 1 102 ? -4.448 -16.437 4.807 1.00 45.31 102 THR A N 1
ATOM 792 C CA . THR A 1 102 ? -3.896 -17.555 5.568 1.00 45.31 102 THR A CA 1
ATOM 793 C C . THR A 1 102 ? -5.088 -18.184 6.284 1.00 45.31 102 THR A C 1
ATOM 795 O O . THR A 1 102 ? -5.637 -17.580 7.202 1.00 45.31 102 THR A O 1
ATOM 798 N N . ASN A 1 103 ? -5.552 -19.328 5.778 1.00 35.72 103 ASN A N 1
ATOM 799 C CA . ASN A 1 103 ? -6.479 -20.211 6.493 1.00 35.72 103 ASN A CA 1
ATOM 800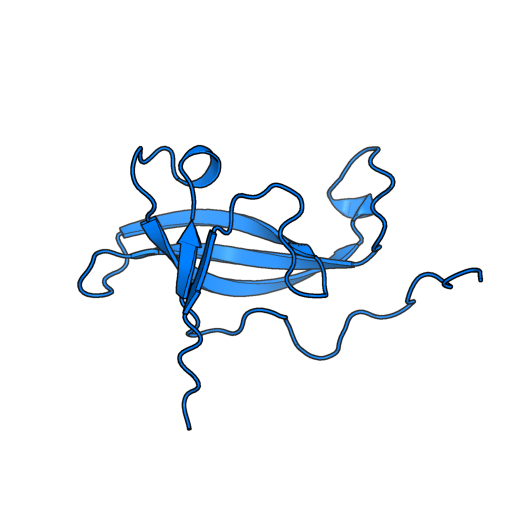 C C . ASN A 1 103 ? -5.774 -20.846 7.695 1.00 35.72 103 ASN A C 1
ATOM 802 O O . ASN A 1 103 ? -4.587 -21.217 7.533 1.00 35.72 103 ASN A O 1
#

pLDDT: mean 80.14, std 14.06, range [35.72, 94.69]